Protein AF-W2KST8-F1 (afdb_monomer)

Foldseek 3Di:
DPPDDDDPPDPDAFDWDWAADPPDNDIDIDTPCVVVVVVDDDPDDDDDDVCVVCVPPD

pLDDT: mean 91.2, std 8.15, range [53.72, 97.75]

Mean predicted aligned error: 6.23 Å

Sequence (58 aa):
MGWAYENPQSRWAGPALSLKKPGSEEYRQTSDYRAVNAETETATGVMPILRFITKHVR

InterPro domains:
  IPR043502 DNA/RNA polymerase superfamily [SSF56672] (8-53)

Radius of gyration: 17.99 Å; Cα contacts (8 Å, |Δi|>4): 30; chains: 1; bounding box: 34×48×29 Å

Structure (mmCIF, N/CA/C/O backbone):
data_AF-W2KST8-F1
#
_entry.id   AF-W2KST8-F1
#
loop_
_atom_site.group_PDB
_atom_site.id
_atom_site.type_symbol
_atom_site.label_atom_id
_atom_site.label_alt_id
_atom_site.label_comp_id
_atom_site.label_asym_id
_atom_site.label_entity_id
_atom_site.label_seq_id
_atom_site.pdbx_PDB_ins_code
_atom_site.Cartn_x
_atom_site.Cartn_y
_atom_site.Cartn_z
_atom_site.occupancy
_atom_site.B_iso_or_equiv
_atom_site.auth_seq_id
_atom_site.auth_comp_id
_atom_site.auth_asym_id
_atom_site.auth_atom_id
_atom_site.pdbx_PDB_model_num
ATOM 1 N N . MET A 1 1 ? 6.795 1.799 17.653 1.00 53.72 1 MET A N 1
ATOM 2 C CA . MET A 1 1 ? 7.132 3.027 16.901 1.00 53.72 1 MET A CA 1
ATOM 3 C C . MET A 1 1 ? 8.471 2.767 16.232 1.00 53.72 1 MET A C 1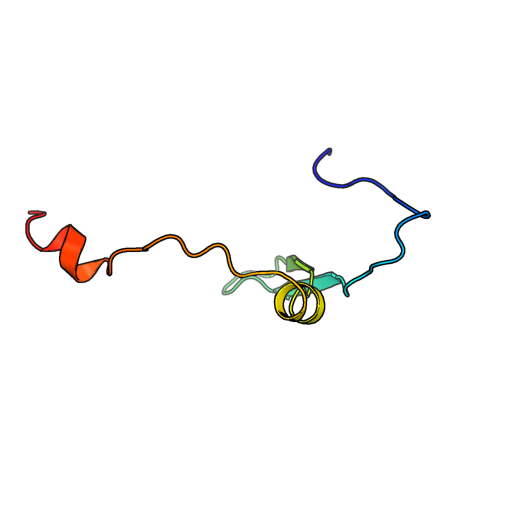
ATOM 5 O O . MET A 1 1 ? 9.430 2.545 16.949 1.00 53.72 1 MET A O 1
ATOM 9 N N . GLY A 1 2 ? 8.503 2.604 14.911 1.00 81.25 2 GLY A N 1
ATOM 10 C CA . GLY A 1 2 ? 9.684 2.087 14.189 1.00 81.25 2 GLY A CA 1
ATOM 11 C C . GLY A 1 2 ? 9.389 1.556 12.781 1.00 81.25 2 GLY A C 1
ATOM 12 O O . GLY A 1 2 ? 10.286 1.086 12.102 1.00 81.25 2 GLY A O 1
ATOM 13 N N . TRP A 1 3 ? 8.127 1.631 12.346 1.00 85.56 3 TRP A N 1
ATOM 14 C CA . TRP A 1 3 ? 7.683 1.208 11.015 1.00 85.56 3 TRP A CA 1
ATOM 15 C C . TRP A 1 3 ? 7.859 2.294 9.944 1.00 85.56 3 TRP A C 1
ATOM 17 O O . TRP A 1 3 ? 7.869 1.986 8.760 1.00 85.56 3 TRP A O 1
ATOM 27 N N . ALA A 1 4 ? 7.975 3.558 10.356 1.00 88.75 4 ALA A N 1
ATOM 28 C CA . ALA A 1 4 ? 8.170 4.708 9.483 1.00 88.75 4 ALA A CA 1
ATOM 29 C C . ALA A 1 4 ? 9.066 5.738 10.182 1.00 88.75 4 ALA A C 1
ATOM 31 O O . ALA A 1 4 ? 9.080 5.815 11.415 1.00 88.75 4 ALA A O 1
ATOM 32 N N . TYR A 1 5 ? 9.790 6.518 9.385 1.00 92.25 5 TYR A N 1
ATOM 33 C CA . TYR A 1 5 ? 10.633 7.624 9.825 1.00 92.25 5 TYR A CA 1
ATOM 34 C C . TYR A 1 5 ? 10.419 8.828 8.904 1.00 92.25 5 TYR A C 1
ATOM 36 O O . TYR A 1 5 ? 9.982 8.676 7.761 1.00 92.25 5 TYR A O 1
ATOM 44 N N . GLU A 1 6 ? 10.709 10.026 9.401 1.00 92.75 6 GLU A N 1
ATOM 45 C CA . GLU A 1 6 ? 10.671 11.232 8.581 1.00 92.75 6 GLU A CA 1
ATOM 46 C C . GLU A 1 6 ? 11.872 11.249 7.630 1.00 92.75 6 GLU A C 1
ATOM 48 O O . GLU A 1 6 ? 13.021 11.162 8.064 1.00 92.75 6 GLU A O 1
ATOM 53 N N . ASN A 1 7 ? 11.610 11.368 6.328 1.00 93.94 7 ASN A N 1
ATOM 54 C CA . ASN A 1 7 ? 12.649 11.498 5.313 1.00 93.94 7 ASN A CA 1
ATOM 55 C C . ASN A 1 7 ? 12.399 12.734 4.435 1.00 93.94 7 ASN A C 1
ATOM 57 O O . ASN A 1 7 ? 11.766 12.615 3.381 1.00 93.94 7 ASN A O 1
ATOM 61 N N . PRO A 1 8 ? 12.935 13.906 4.816 1.00 94.50 8 PRO A N 1
ATOM 62 C CA . PRO A 1 8 ? 12.776 15.136 4.041 1.00 94.50 8 PRO A CA 1
ATOM 63 C C . PRO A 1 8 ? 13.489 15.087 2.682 1.00 94.50 8 PRO A C 1
ATOM 65 O O . PRO A 1 8 ? 13.232 15.917 1.815 1.00 94.50 8 PRO A O 1
ATOM 68 N N . GLN A 1 9 ? 14.411 14.139 2.491 1.00 97.25 9 GLN A N 1
ATOM 69 C CA . GLN A 1 9 ? 15.210 14.015 1.273 1.00 97.25 9 GLN A CA 1
ATOM 70 C C . GLN A 1 9 ? 14.524 13.166 0.195 1.00 97.25 9 GLN A C 1
ATOM 72 O O . GLN A 1 9 ? 14.982 13.149 -0.951 1.00 97.25 9 GLN A O 1
ATOM 77 N N . SER A 1 10 ? 13.433 12.467 0.530 1.00 95.38 10 SER A N 1
ATOM 78 C CA . SER A 1 10 ? 12.676 11.701 -0.458 1.00 95.38 10 SER A CA 1
ATOM 79 C C . SER A 1 10 ? 12.131 12.623 -1.546 1.00 95.38 10 SER A C 1
ATOM 81 O O . SER A 1 10 ? 11.496 13.639 -1.273 1.00 95.38 10 SER A O 1
ATOM 83 N N . ARG A 1 11 ? 12.343 12.240 -2.805 1.00 95.62 11 ARG A N 1
ATOM 84 C CA . ARG A 1 11 ? 11.768 12.930 -3.971 1.00 95.62 11 ARG A CA 1
ATOM 85 C C . ARG A 1 11 ? 10.410 12.366 -4.385 1.00 95.62 11 ARG A C 1
ATOM 87 O O . ARG A 1 11 ? 9.808 12.875 -5.323 1.00 95.62 11 ARG A O 1
ATOM 94 N N . TRP A 1 12 ? 9.943 11.344 -3.672 1.00 95.00 12 TRP A N 1
ATOM 95 C CA . TRP A 1 12 ? 8.689 10.647 -3.912 1.00 95.00 12 TRP A CA 1
ATOM 96 C C . TRP A 1 12 ? 7.779 10.779 -2.697 1.00 95.00 12 TRP A C 1
ATOM 98 O O . TRP A 1 12 ? 8.230 10.656 -1.554 1.00 95.00 12 TRP A O 1
ATOM 108 N N . ALA A 1 13 ? 6.494 10.995 -2.958 1.00 94.44 13 ALA A N 1
ATOM 109 C CA . ALA A 1 13 ? 5.454 11.035 -1.946 1.00 94.44 13 ALA A CA 1
ATOM 110 C C . ALA A 1 13 ? 4.143 10.490 -2.524 1.00 94.44 13 ALA A C 1
ATOM 112 O O . ALA A 1 13 ? 3.856 10.658 -3.708 1.00 94.44 13 ALA A O 1
ATOM 113 N N . GLY A 1 14 ? 3.349 9.857 -1.665 1.00 93.31 14 GLY A N 1
ATOM 114 C CA . GLY A 1 14 ? 1.965 9.481 -1.935 1.00 93.31 14 GLY A CA 1
ATOM 115 C C . GLY A 1 14 ? 1.082 9.969 -0.786 1.00 93.31 14 GLY A C 1
ATOM 116 O O . GLY A 1 14 ? 1.574 10.107 0.339 1.00 93.31 14 GLY A O 1
ATOM 117 N N . PRO A 1 15 ? -0.201 10.271 -1.032 1.00 95.81 15 PRO A N 1
ATOM 118 C CA . PRO A 1 15 ? -1.079 10.761 0.017 1.00 95.81 15 PRO A CA 1
ATOM 119 C C . PRO A 1 15 ? -1.352 9.670 1.059 1.00 95.81 15 PRO A C 1
ATOM 121 O O . PRO A 1 15 ? -1.611 8.511 0.725 1.00 95.81 15 PRO A O 1
ATOM 124 N N . ALA A 1 16 ? -1.330 10.066 2.333 1.00 94.50 16 ALA A N 1
ATOM 125 C CA . ALA A 1 16 ? -1.822 9.255 3.437 1.00 94.50 16 ALA A CA 1
A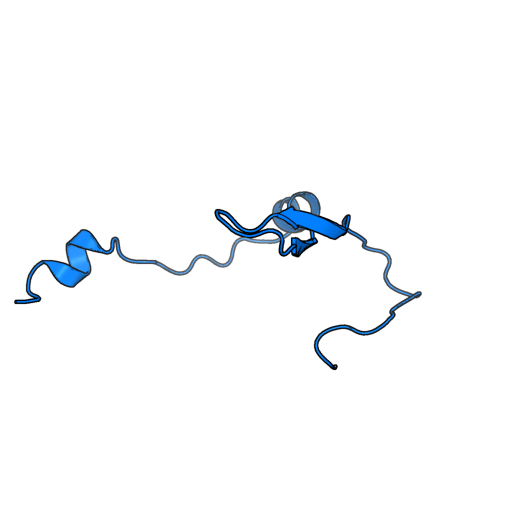TOM 126 C C . ALA A 1 16 ? -3.337 9.461 3.578 1.00 94.50 16 ALA A C 1
ATOM 128 O O . ALA A 1 16 ? -3.809 10.585 3.744 1.00 94.50 16 ALA A O 1
ATOM 129 N N . LEU A 1 17 ? -4.102 8.376 3.515 1.00 95.88 17 LEU A N 1
ATOM 130 C CA . LEU A 1 17 ? -5.558 8.369 3.583 1.00 95.88 17 LEU A CA 1
ATOM 131 C C . LEU A 1 17 ? -6.020 7.718 4.887 1.00 95.88 17 LEU A C 1
ATOM 133 O O . LEU A 1 17 ? -5.485 6.695 5.311 1.00 95.88 17 LEU A O 1
ATOM 137 N N . SER A 1 18 ? -7.049 8.291 5.506 1.00 96.69 18 SER A N 1
ATOM 138 C CA . SER A 1 18 ? -7.718 7.692 6.663 1.00 96.69 18 SER A CA 1
ATOM 139 C C . SER A 1 18 ? -8.928 6.888 6.198 1.00 96.69 18 SER A C 1
ATOM 141 O O . SER A 1 18 ? -9.813 7.425 5.538 1.00 96.69 18 SER A O 1
ATOM 143 N N . LEU A 1 19 ? -8.982 5.606 6.551 1.00 96.88 19 LEU A N 1
ATOM 144 C CA . LEU A 1 19 ? -10.070 4.693 6.204 1.00 96.88 19 LEU A CA 1
ATOM 145 C C . LEU A 1 19 ? -10.787 4.212 7.462 1.00 96.88 19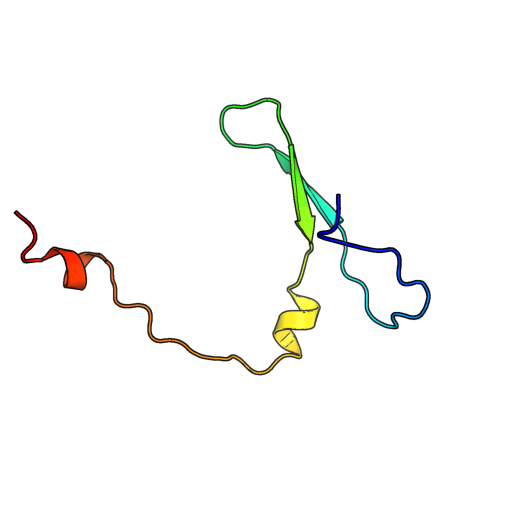 LEU A C 1
ATOM 147 O O . LEU A 1 19 ? -10.154 3.671 8.370 1.00 96.88 19 LEU A O 1
ATOM 151 N N . LYS A 1 20 ? -12.112 4.367 7.502 1.00 97.62 20 LYS A N 1
ATOM 152 C CA . LYS A 1 20 ? -12.944 3.848 8.594 1.00 97.62 20 LYS A CA 1
ATOM 153 C C . LYS A 1 20 ? -12.999 2.320 8.528 1.00 97.62 20 LYS A C 1
ATOM 155 O O . LYS A 1 20 ? -13.212 1.747 7.457 1.00 97.62 20 LYS A O 1
ATOM 160 N N . LYS A 1 21 ? -12.804 1.646 9.662 1.00 97.19 21 LYS A N 1
ATOM 161 C CA . LYS A 1 21 ? -12.944 0.188 9.748 1.00 97.19 21 LYS A CA 1
ATOM 162 C C . LYS A 1 21 ? -14.432 -0.186 9.642 1.00 97.19 21 LYS A C 1
ATOM 164 O O . LYS A 1 21 ? -15.254 0.419 10.329 1.00 97.19 21 LYS A O 1
ATOM 169 N N . PRO A 1 22 ? -14.807 -1.189 8.830 1.00 96.69 22 PRO A N 1
ATOM 170 C CA . PRO A 1 22 ? -16.190 -1.653 8.776 1.00 96.69 22 PRO A CA 1
ATOM 171 C C . PRO A 1 22 ? -16.687 -2.097 10.158 1.00 96.69 22 PRO A C 1
ATOM 173 O O . PRO A 1 22 ? -15.991 -2.835 10.853 1.00 96.69 22 PRO A O 1
ATOM 176 N N . GLY A 1 23 ? -17.879 -1.642 10.554 1.00 96.19 23 GLY A N 1
ATOM 177 C CA . GLY A 1 23 ? -18.495 -2.001 11.838 1.00 96.19 23 GLY A CA 1
ATOM 178 C C . GLY A 1 23 ? -17.820 -1.403 13.080 1.00 96.19 23 GLY A C 1
ATOM 179 O O . GLY A 1 23 ? -18.074 -1.873 14.184 1.00 96.19 23 GLY A O 1
ATOM 180 N N . SER A 1 24 ? -16.954 -0.399 12.924 1.00 96.25 24 SER A N 1
ATOM 181 C CA . SER A 1 24 ? -16.245 0.255 14.027 1.00 96.25 24 SER A CA 1
ATOM 182 C C . SER A 1 24 ? -16.121 1.761 13.785 1.00 96.25 24 SER A C 1
ATOM 184 O O . SER A 1 24 ? -16.121 2.218 12.644 1.00 96.25 24 SER A O 1
ATOM 186 N N . GLU A 1 25 ? -15.987 2.536 14.861 1.00 96.31 25 GLU A N 1
ATOM 187 C CA . GLU A 1 25 ? -15.653 3.968 14.805 1.00 96.31 25 GLU A CA 1
ATOM 188 C C . GLU A 1 25 ? -14.145 4.227 14.667 1.00 96.31 25 GLU A C 1
ATOM 190 O O . GLU A 1 25 ? -13.704 5.367 14.539 1.00 96.31 25 GLU A O 1
ATOM 195 N N . GLU A 1 26 ? -13.334 3.170 14.663 1.00 97.75 26 GLU A N 1
ATOM 196 C CA . GLU A 1 26 ? -11.893 3.272 14.490 1.00 97.75 26 GLU A CA 1
ATOM 197 C C . GLU A 1 26 ? -11.500 3.508 13.028 1.00 97.75 26 GLU A C 1
ATOM 199 O O . GLU A 1 26 ? -12.095 2.971 12.089 1.00 97.75 26 GLU A O 1
ATOM 204 N N . TYR A 1 27 ? -10.400 4.234 12.844 1.00 97.12 27 TYR A N 1
ATOM 205 C CA . TYR A 1 27 ? -9.793 4.488 11.542 1.00 97.12 27 TYR A CA 1
ATOM 206 C C . TYR A 1 27 ? -8.451 3.759 11.406 1.00 97.12 27 TYR A C 1
ATOM 208 O O . TYR A 1 27 ? -7.804 3.388 12.388 1.00 97.12 27 TYR A O 1
ATOM 216 N N . ARG A 1 28 ? -8.035 3.524 10.163 1.00 95.50 28 ARG A N 1
ATOM 217 C CA . ARG A 1 28 ? -6.699 3.054 9.785 1.00 95.50 28 ARG A CA 1
ATOM 218 C C . ARG A 1 28 ? -6.100 4.046 8.803 1.00 95.50 28 ARG A C 1
ATOM 220 O O . ARG A 1 28 ? -6.796 4.507 7.904 1.00 95.50 28 ARG A O 1
ATOM 227 N N . GLN A 1 29 ? -4.813 4.325 8.941 1.00 94.69 29 GLN A 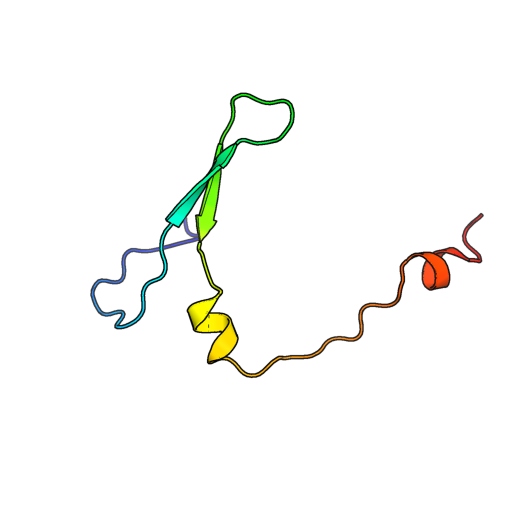N 1
ATOM 228 C CA . GLN A 1 29 ? -4.066 5.019 7.901 1.00 94.69 29 GLN A CA 1
ATOM 229 C C . GLN A 1 29 ? -3.693 4.026 6.791 1.00 94.69 29 GLN A C 1
ATOM 231 O O . GLN A 1 29 ? -3.315 2.887 7.067 1.00 94.69 29 GLN A O 1
ATOM 236 N N . THR A 1 30 ? -3.782 4.462 5.541 1.00 95.12 30 THR A N 1
ATOM 237 C CA . THR A 1 30 ? -3.222 3.786 4.367 1.00 95.12 30 THR A CA 1
ATOM 238 C C . THR A 1 30 ? -2.483 4.804 3.502 1.00 95.12 30 THR A C 1
ATOM 240 O O . THR A 1 30 ? -2.727 6.000 3.630 1.00 95.12 30 THR A O 1
ATOM 243 N N . SER A 1 31 ? -1.593 4.351 2.628 1.00 95.69 31 SER A N 1
ATOM 244 C CA . SER A 1 31 ? -0.907 5.209 1.660 1.00 95.69 31 SER A CA 1
ATOM 245 C C . SER A 1 31 ? -1.370 4.838 0.258 1.00 95.69 31 SER A C 1
ATOM 247 O O . SER A 1 31 ? -1.453 3.656 -0.081 1.00 95.69 31 SER A O 1
ATOM 249 N N . ASP A 1 32 ? -1.677 5.835 -0.564 1.00 96.94 32 ASP A N 1
ATOM 250 C CA . ASP A 1 32 ? -2.058 5.600 -1.954 1.00 96.94 32 ASP A CA 1
ATOM 251 C C . ASP A 1 32 ? -0.818 5.345 -2.821 1.00 96.94 32 ASP A C 1
ATOM 253 O O . ASP A 1 32 ? -0.124 6.270 -3.245 1.00 96.94 32 ASP A O 1
ATOM 257 N N . TYR A 1 33 ? -0.545 4.067 -3.083 1.00 95.88 33 TYR A N 1
ATOM 258 C CA . TYR A 1 33 ? 0.595 3.628 -3.888 1.00 95.88 33 TYR A CA 1
ATOM 259 C C . TYR A 1 33 ? 0.290 3.498 -5.385 1.00 95.88 33 TYR A C 1
ATOM 261 O O . TYR A 1 33 ? 1.143 3.013 -6.120 1.00 95.88 33 TYR A O 1
ATOM 269 N N . ARG A 1 34 ? -0.884 3.918 -5.883 1.00 96.00 34 ARG A N 1
ATOM 270 C CA . ARG A 1 34 ? -1.262 3.689 -7.295 1.00 96.00 34 ARG A CA 1
ATOM 271 C C . ARG A 1 34 ? -0.246 4.251 -8.292 1.00 96.00 34 ARG A C 1
ATOM 273 O O . ARG A 1 34 ? 0.106 3.552 -9.234 1.00 96.00 34 ARG A O 1
ATOM 280 N N . ALA A 1 35 ? 0.248 5.468 -8.060 1.00 96.38 35 ALA A N 1
ATOM 281 C CA . ALA A 1 35 ? 1.256 6.089 -8.921 1.00 96.38 35 ALA A CA 1
ATOM 282 C C . ALA A 1 35 ? 2.595 5.333 -8.878 1.00 96.38 35 ALA A C 1
ATOM 284 O O . ALA A 1 35 ? 3.167 5.039 -9.917 1.00 96.38 35 ALA A O 1
ATOM 285 N N . VAL A 1 36 ? 3.062 4.951 -7.685 1.00 96.00 36 VAL A N 1
ATOM 286 C CA . VAL A 1 36 ? 4.315 4.193 -7.526 1.00 96.00 36 VAL A CA 1
ATOM 287 C C . VAL A 1 36 ? 4.202 2.802 -8.154 1.00 96.00 36 VAL A C 1
ATOM 289 O O . VAL A 1 36 ? 5.123 2.358 -8.829 1.00 96.00 36 VAL A O 1
ATOM 292 N N . ASN A 1 37 ? 3.059 2.132 -7.990 1.00 95.44 37 ASN A N 1
ATOM 293 C CA . ASN A 1 37 ? 2.811 0.812 -8.564 1.00 95.44 37 ASN A CA 1
ATOM 294 C C . ASN A 1 37 ? 2.805 0.833 -10.099 1.00 95.44 37 ASN A C 1
ATOM 296 O O . ASN A 1 37 ? 3.192 -0.160 -10.701 1.00 95.44 37 ASN A O 1
ATOM 300 N N . ALA A 1 38 ? 2.379 1.935 -10.727 1.00 95.88 38 ALA A N 1
ATOM 301 C CA . ALA A 1 38 ? 2.412 2.078 -12.184 1.00 95.88 38 ALA A CA 1
ATOM 302 C C . ALA A 1 38 ? 3.847 2.162 -12.738 1.00 95.88 38 ALA A C 1
ATOM 304 O O . ALA A 1 38 ? 4.095 1.708 -13.850 1.00 95.88 38 ALA A O 1
ATOM 305 N N . GLU A 1 39 ? 4.782 2.691 -11.945 1.00 96.25 39 GLU A N 1
ATOM 306 C CA . GLU A 1 39 ? 6.202 2.846 -12.298 1.00 96.25 39 GLU A CA 1
ATOM 307 C C . GLU A 1 39 ? 7.076 1.670 -11.821 1.00 96.25 39 GLU A C 1
ATOM 309 O O . GLU A 1 39 ? 8.274 1.626 -12.094 1.00 96.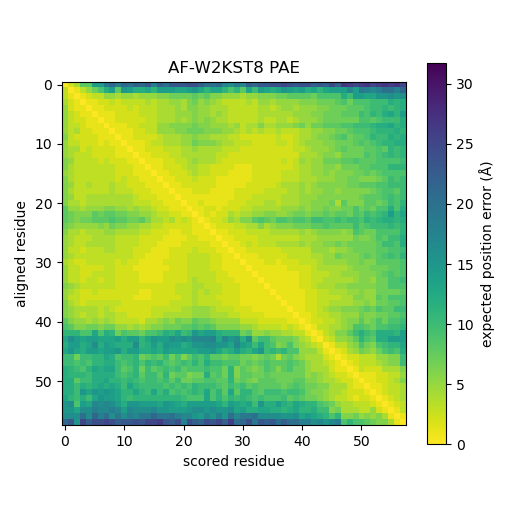25 39 GLU A O 1
ATOM 314 N N . THR A 1 40 ? 6.503 0.720 -11.075 1.00 95.19 40 THR A N 1
ATOM 315 C CA . THR A 1 40 ? 7.238 -0.405 -10.482 1.00 95.19 40 THR A CA 1
ATOM 316 C C . THR A 1 40 ? 6.983 -1.685 -11.268 1.00 95.19 40 THR A C 1
ATOM 318 O O . THR A 1 40 ? 5.839 -2.051 -11.537 1.00 95.19 40 THR A O 1
ATOM 321 N N . GLU A 1 41 ? 8.047 -2.418 -11.597 1.00 95.12 41 GLU A N 1
ATOM 322 C CA . GLU A 1 41 ? 7.924 -3.735 -12.223 1.00 95.12 41 GLU A CA 1
ATOM 323 C C . GLU A 1 41 ? 7.163 -4.711 -11.311 1.00 95.12 41 GLU A C 1
ATOM 325 O O . GLU A 1 41 ? 7.436 -4.840 -10.115 1.00 95.12 41 GLU A O 1
ATOM 330 N N . THR A 1 42 ? 6.187 -5.422 -11.879 1.00 90.25 42 THR A N 1
ATOM 331 C CA . THR A 1 42 ? 5.367 -6.362 -11.111 1.00 90.25 42 THR A CA 1
ATOM 332 C C . THR A 1 42 ? 6.148 -7.639 -10.801 1.00 90.25 42 THR A C 1
ATOM 334 O O . THR A 1 42 ? 6.331 -8.502 -11.660 1.00 90.25 42 THR A O 1
ATOM 337 N N . ALA A 1 43 ? 6.528 -7.819 -9.536 1.00 85.94 43 ALA A N 1
ATOM 338 C CA . ALA A 1 43 ? 7.012 -9.101 -9.036 1.00 85.94 43 ALA A CA 1
ATOM 339 C C . ALA A 1 43 ? 5.829 -10.076 -8.889 1.00 85.94 43 ALA A C 1
ATOM 341 O O . ALA A 1 43 ? 5.055 -10.010 -7.932 1.00 85.94 43 ALA A O 1
ATOM 342 N N . THR A 1 44 ? 5.655 -10.970 -9.863 1.00 79.75 44 THR A N 1
ATOM 343 C CA . THR A 1 44 ? 4.498 -11.876 -9.887 1.00 79.75 44 THR A CA 1
ATOM 344 C C . THR A 1 44 ? 4.793 -13.147 -9.089 1.00 79.75 44 THR A C 1
ATOM 346 O O . THR A 1 44 ? 5.576 -13.991 -9.517 1.00 79.75 44 THR A O 1
ATOM 349 N N . GLY A 1 45 ? 4.147 -13.310 -7.933 1.00 80.69 45 GLY A N 1
ATOM 350 C CA . GLY A 1 45 ? 4.038 -14.597 -7.240 1.00 80.69 45 GLY A CA 1
ATOM 351 C C . GLY A 1 45 ? 2.733 -15.292 -7.625 1.00 80.69 45 GLY A C 1
ATOM 352 O O . GLY A 1 45 ? 1.678 -14.657 -7.648 1.00 80.69 45 GLY A O 1
ATOM 353 N N . VAL A 1 46 ? 2.767 -16.592 -7.927 1.00 83.75 46 VAL A N 1
ATOM 354 C 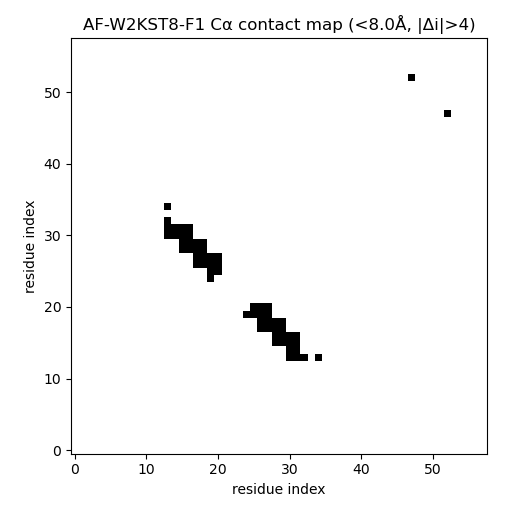CA . VAL A 1 46 ? 1.535 -17.341 -8.216 1.00 83.75 46 VAL A CA 1
ATOM 355 C C . VAL A 1 46 ? 0.792 -17.587 -6.901 1.00 83.75 46 VAL A C 1
ATOM 357 O O . VAL A 1 46 ? 1.210 -18.413 -6.095 1.00 83.75 46 VAL A O 1
ATOM 360 N N . MET A 1 47 ? -0.314 -16.874 -6.684 1.00 88.62 47 MET A N 1
ATOM 361 C CA . MET A 1 47 ? -1.273 -17.160 -5.614 1.00 88.62 47 MET A CA 1
ATOM 362 C C . MET A 1 47 ? -2.306 -18.173 -6.130 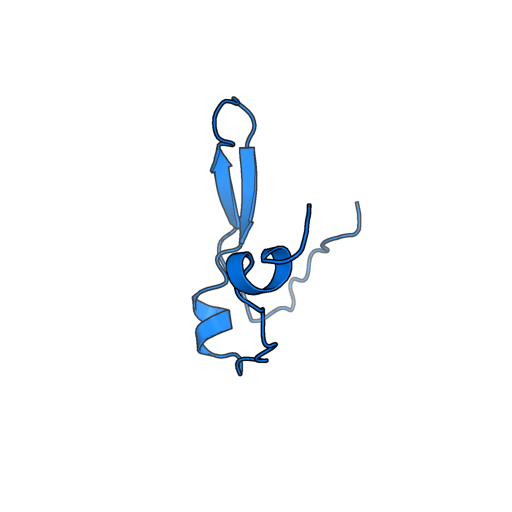1.00 88.62 47 MET A C 1
ATOM 364 O O . MET A 1 47 ? -3.109 -17.827 -7.001 1.00 88.62 47 MET A O 1
ATOM 368 N N . PRO A 1 48 ? -2.310 -19.424 -5.638 1.00 88.06 48 PRO A N 1
ATOM 369 C CA . PRO A 1 48 ? -3.314 -20.391 -6.046 1.00 88.06 48 PRO A CA 1
ATOM 370 C C . PRO A 1 48 ? -4.704 -19.964 -5.563 1.00 88.06 48 PRO A C 1
ATOM 372 O O . PRO A 1 48 ? -4.875 -19.415 -4.475 1.00 88.06 48 PRO A O 1
ATOM 375 N N . ILE A 1 49 ? -5.728 -20.234 -6.372 1.00 89.31 49 ILE A N 1
ATOM 376 C CA . ILE A 1 49 ? -7.111 -19.938 -5.986 1.00 89.31 49 ILE A CA 1
ATOM 377 C C . ILE A 1 49 ? -7.477 -20.844 -4.810 1.00 89.31 49 ILE A C 1
ATOM 379 O O . ILE A 1 49 ? -7.376 -22.067 -4.923 1.00 89.31 49 ILE A O 1
ATOM 383 N N . LEU A 1 50 ? -7.954 -20.250 -3.710 1.00 89.12 50 LEU A N 1
ATOM 384 C CA . LEU A 1 50 ? -8.242 -20.953 -2.454 1.00 89.12 50 LEU A CA 1
ATOM 385 C C . LEU A 1 50 ? -9.079 -22.223 -2.665 1.00 89.12 50 LEU A C 1
ATOM 387 O O . LEU A 1 50 ? -8.747 -23.271 -2.125 1.00 89.12 50 LEU A O 1
ATOM 391 N N . ARG A 1 51 ? -10.099 -22.150 -3.530 1.00 88.31 51 ARG A N 1
ATOM 392 C CA . ARG A 1 51 ? -10.958 -23.285 -3.905 1.00 88.31 51 ARG A CA 1
ATOM 393 C C . ARG A 1 51 ? -10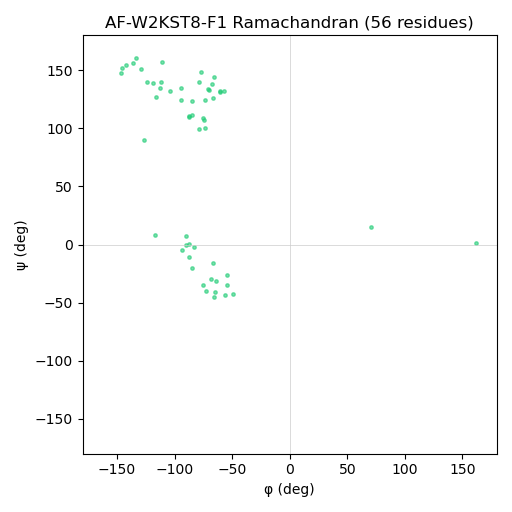.178 -24.498 -4.431 1.00 88.31 51 ARG A C 1
ATOM 395 O O . ARG A 1 51 ? -10.602 -25.627 -4.205 1.00 88.31 51 ARG A O 1
ATOM 402 N N . PHE A 1 52 ? -9.077 -24.289 -5.154 1.00 87.00 52 PHE A N 1
ATOM 403 C CA . PHE A 1 52 ? -8.239 -25.387 -5.643 1.00 87.00 52 PHE A CA 1
ATOM 404 C C . PHE A 1 52 ? -7.385 -25.995 -4.531 1.00 87.00 52 PHE A C 1
ATOM 406 O O . PHE A 1 52 ? -7.207 -27.210 -4.511 1.00 87.00 52 PHE A O 1
ATOM 413 N N . ILE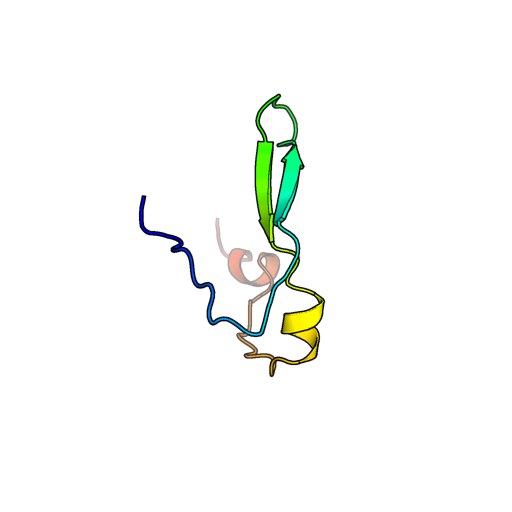 A 1 53 ? -6.917 -25.179 -3.586 1.00 88.75 53 ILE A N 1
ATOM 414 C CA . ILE A 1 53 ? -6.081 -25.627 -2.465 1.00 88.75 53 ILE A CA 1
ATOM 415 C C . ILE A 1 53 ? -6.918 -26.411 -1.447 1.00 88.75 53 ILE A C 1
ATOM 417 O O . ILE A 1 53 ? -6.483 -27.442 -0.943 1.00 88.75 53 ILE A O 1
ATOM 421 N N . THR A 1 54 ? -8.143 -25.961 -1.167 1.00 91.25 54 THR A N 1
ATOM 422 C CA . THR A 1 54 ? -9.004 -26.562 -0.137 1.00 91.25 54 THR A CA 1
ATOM 423 C C . THR A 1 54 ? -9.854 -27.722 -0.641 1.00 91.25 54 THR A C 1
ATOM 425 O O . THR A 1 54 ? -10.580 -28.326 0.141 1.00 91.25 54 THR A O 1
ATOM 428 N N . LYS A 1 55 ? -9.746 -28.091 -1.925 1.00 86.69 55 LYS A N 1
ATOM 429 C CA . LYS A 1 55 ? -10.577 -29.131 -2.556 1.00 86.69 55 LYS A CA 1
ATOM 430 C C . LYS A 1 55 ? -10.552 -30.483 -1.822 1.00 86.69 55 LYS A C 1
ATOM 432 O O . LYS A 1 55 ? -11.511 -31.239 -1.928 1.00 86.69 55 LYS A O 1
ATOM 437 N N . HIS A 1 56 ? -9.474 -30.782 -1.098 1.00 83.06 56 HIS A N 1
ATOM 438 C CA . HIS A 1 56 ? -9.279 -32.051 -0.387 1.00 83.06 56 HIS A CA 1
ATOM 439 C C . HIS A 1 56 ? -9.175 -31.886 1.136 1.00 83.06 56 HIS A C 1
ATOM 441 O O . HIS A 1 56 ? -8.842 -32.845 1.829 1.00 83.06 56 HIS A O 1
ATOM 447 N N . VAL A 1 57 ? -9.440 -30.687 1.662 1.00 79.56 57 VAL A N 1
ATOM 448 C CA . VAL A 1 57 ? -9.462 -30.443 3.106 1.00 79.56 57 VAL A CA 1
ATOM 449 C C . VAL A 1 57 ? -10.855 -30.828 3.609 1.00 79.56 57 VAL A C 1
ATOM 451 O O . VAL A 1 57 ? -11.842 -30.206 3.218 1.00 79.56 57 VAL A O 1
ATOM 454 N N . ARG A 1 58 ? -10.924 -31.910 4.392 1.00 60.97 58 ARG A N 1
ATOM 455 C CA . ARG A 1 58 ? -12.121 -32.352 5.123 1.00 60.97 58 ARG A CA 1
ATOM 456 C C . ARG A 1 58 ? -12.200 -31.672 6.480 1.00 60.97 58 ARG A C 1
ATOM 458 O O . ARG A 1 58 ? -11.125 -31.508 7.095 1.00 60.97 58 ARG A O 1
#

Nearest PDB structures (foldseek):
  1rev-assembly1_B  TM=7.757E-01  e=2.980E-01  Human immunodeficiency virus 1
  6wb0-assembly1_A  TM=7.973E-01  e=4.157E-01  Human immunodeficiency virus 1
  3kjv-assembly1_A  TM=7.234E-01  e=2.283E-01  HIV-1 M:B_HXB2R
  1uwb-assembly1_A  TM=7.854E-01  e=1.379E+00  Human immunodeficiency virus 1
  8ubu-assembly1_A  TM=2.453E-01  e=7.790E+00  Homo sapiens

Secondary structure (DSSP, 8-state):
--S----TT-S----EEEEEPTTSS-EEEEE--HHHHHHS---------HHHHGGG--

Solvent-accessible surface area (backbone atoms only — not comparable to full-atom values): 4206 Å² total; per-residue (Å²): 142,80,93,73,79,93,62,90,81,59,93,72,87,62,60,77,43,82,41,73,41,89,98,50,94,50,71,42,82,46,68,55,50,67,70,59,54,74,75,44,84,83,84,82,74,92,76,76,60,64,73,72,72,48,71,81,68,128

Organism: Phytophthora nicotianae (NCBI:txid4792)